Protein AF-A0A8G1EBQ9-F1 (afdb_monomer)

Mean predicted aligned error: 10.82 Å

InterPro domains:
  IPR021279 Protein of unknown function DUF2721 [PF11026] (19-138)

Solvent-accessible surface area (backbone atoms only — not comparable to full-atom values): 7918 Å² total; per-residue (Å²): 133,87,78,55,90,90,39,70,67,47,55,52,49,54,51,60,68,46,49,62,57,52,51,52,46,54,52,38,51,56,49,50,53,54,53,49,56,52,49,51,54,54,51,51,51,53,49,57,66,63,69,54,72,90,83,52,86,74,49,68,67,52,54,58,53,51,56,52,54,55,52,50,54,52,52,54,54,49,24,49,51,34,33,51,51,18,38,53,41,39,53,51,38,52,54,48,48,53,52,35,62,75,67,71,53,95,51,71,67,58,52,51,49,42,49,54,50,19,53,50,35,39,49,53,18,51,52,45,48,51,53,53,52,51,61,57,52,64,66,58,78,79,114

pLDDT: mean 72.93, std 10.88, range [44.12, 89.94]

Sequence (143 aa):
MTIVPGTIDHLAQIISQVVAPSFVLGAVAGFLSMVHARLTGVIDRIRYLNAIPATDPDRAFLKEDIQRQRRRARYLAKSIFFGIAAGITTTLLIIIAFGMAFLSLPHVWATAFMFILSLALFCVALVMLVMDSFISVDDYDHF

Nearest PDB structures (foldseek):
  6z0c-assembly1_A  TM=5.636E-01  e=6.093E-01  Escherichia coli
  6z0c-assembly4_D  TM=5.529E-01  e=1.127E+00  Escherichia coli
  8d9o-assembly1_A  TM=5.499E-01  e=1.260E+00  synthetic construct
  5vju-assembly1_A  TM=6.011E-01  e=5.701E+00  synthetic construct
  8to0-assembly1_z1  TM=3.732E-01  e=9.429E+00  Mus musculus

Foldseek 3Di:
DPDDPPDPVLVVVLCVVLVVLVVLLVVLVVVLVVLVVVLVVLVVVLVVLVPDDPPDPVCVVVVVVSVVSVVLSVLSVVLNVLSVVLNVLSVVLSVVSVVCSVVVHPPPPVSVVSSVVSVVSNVVSVVSVVVSVVVVVVVVVVD

Organism: NCBI:txid2807096

Secondary structure (DSSP, 8-state):
--PPTTSHHHHHHHHHHHHHHHHHHHHHHHHHHHHHHHHHHHHHHHHHHHHS-TT-TTHHHHHHHHHHHHHHHHHHHHHHHHHHHHHHHHHHHHHHHHHHHHTT---HHHHHHHHHHHHHHHHHHHHHHHHHHHHHHHTTTT-

Structure (mmCIF, N/CA/C/O backbone):
data_AF-A0A8G1EBQ9-F1
#
_entry.id   AF-A0A8G1EBQ9-F1
#
loop_
_atom_site.group_PDB
_atom_site.id
_atom_site.type_symbol
_atom_site.label_atom_id
_atom_site.label_alt_id
_atom_site.label_comp_id
_atom_site.label_asym_id
_atom_site.label_entity_id
_atom_site.label_seq_id
_atom_site.pdbx_PDB_ins_code
_atom_site.Cartn_x
_atom_site.Cartn_y
_atom_site.Cartn_z
_atom_site.occupancy
_atom_site.B_iso_or_equiv
_atom_site.auth_seq_id
_atom_site.auth_comp_id
_atom_site.auth_asym_id
_atom_site.auth_atom_id
_atom_site.pdbx_PDB_model_num
ATOM 1 N N . MET A 1 1 ? 12.844 0.374 -35.481 1.00 46.56 1 MET A N 1
ATOM 2 C CA . MET A 1 1 ? 14.096 0.819 -34.837 1.00 46.56 1 MET A CA 1
ATOM 3 C C . MET A 1 1 ? 14.496 -0.231 -33.820 1.00 46.56 1 MET A C 1
ATOM 5 O O . MET A 1 1 ? 13.772 -0.429 -32.856 1.00 46.56 1 MET A O 1
ATOM 9 N N . THR A 1 2 ? 15.568 -0.974 -34.084 1.00 51.31 2 THR A N 1
ATOM 10 C CA . THR A 1 2 ? 16.154 -1.917 -33.124 1.00 51.31 2 THR A CA 1
ATOM 11 C C . THR A 1 2 ? 16.916 -1.105 -32.087 1.00 51.31 2 THR A C 1
ATOM 13 O O . THR A 1 2 ? 17.890 -0.434 -32.421 1.00 51.31 2 THR A O 1
ATOM 16 N N . ILE A 1 3 ? 16.412 -1.094 -30.861 1.00 56.38 3 ILE A N 1
ATOM 17 C CA . ILE A 1 3 ? 16.941 -0.280 -29.769 1.00 56.38 3 ILE A CA 1
ATOM 18 C C . ILE A 1 3 ? 18.294 -0.868 -29.357 1.00 56.38 3 ILE A C 1
ATOM 20 O O . ILE A 1 3 ? 18.384 -2.046 -29.017 1.00 56.38 3 ILE A O 1
ATOM 24 N N . VAL A 1 4 ? 19.356 -0.066 -29.462 1.00 61.66 4 VAL A N 1
ATOM 25 C CA . VAL A 1 4 ? 20.725 -0.489 -29.144 1.00 61.66 4 VAL A CA 1
ATOM 26 C C . VAL A 1 4 ? 20.923 -0.412 -27.624 1.00 61.66 4 VAL A C 1
ATOM 28 O O . VAL A 1 4 ? 20.680 0.654 -27.047 1.00 61.66 4 VAL A O 1
ATOM 31 N N . PRO A 1 5 ? 21.375 -1.487 -26.952 1.00 59.31 5 PRO A N 1
ATOM 32 C CA . PRO A 1 5 ? 21.638 -1.463 -25.514 1.00 59.31 5 PRO A CA 1
ATOM 33 C C . PRO A 1 5 ? 22.600 -0.321 -25.143 1.00 59.31 5 PRO A C 1
ATOM 35 O O . PRO A 1 5 ? 23.661 -0.185 -25.746 1.00 59.31 5 PRO A O 1
ATOM 38 N N . GLY A 1 6 ? 22.225 0.512 -24.165 1.00 65.69 6 GLY A N 1
ATOM 39 C CA . GLY A 1 6 ? 23.051 1.629 -23.674 1.00 65.69 6 GLY A CA 1
ATOM 40 C C . GLY A 1 6 ? 22.776 3.010 -24.292 1.00 65.69 6 GLY A C 1
ATOM 41 O O . GLY A 1 6 ? 23.449 3.971 -23.930 1.00 65.69 6 GLY A O 1
ATOM 42 N N . THR A 1 7 ? 21.788 3.147 -25.182 1.00 74.25 7 THR A N 1
ATOM 43 C CA . THR A 1 7 ? 21.321 4.462 -25.671 1.00 74.25 7 THR A CA 1
ATOM 44 C C . THR A 1 7 ? 20.265 5.093 -24.754 1.00 74.25 7 THR A C 1
ATOM 46 O O . THR A 1 7 ? 19.592 4.403 -23.986 1.00 74.25 7 THR A O 1
ATOM 49 N N . ILE A 1 8 ? 20.098 6.418 -24.858 1.00 76.19 8 ILE A N 1
ATOM 50 C CA . ILE A 1 8 ? 19.084 7.200 -24.121 1.00 76.19 8 ILE A CA 1
ATOM 51 C C . ILE A 1 8 ? 17.673 6.627 -24.344 1.00 76.19 8 ILE A C 1
ATOM 53 O O . ILE A 1 8 ? 16.894 6.548 -23.397 1.00 76.19 8 ILE A O 1
ATOM 57 N N . ASP A 1 9 ? 17.377 6.142 -25.553 1.00 77.75 9 ASP A N 1
ATOM 58 C CA . ASP A 1 9 ? 16.082 5.543 -25.900 1.00 77.75 9 ASP A CA 1
ATOM 59 C C . ASP A 1 9 ? 15.794 4.251 -25.116 1.00 77.75 9 ASP A C 1
ATOM 61 O O . ASP A 1 9 ? 14.669 4.032 -24.666 1.00 77.75 9 ASP A O 1
ATOM 65 N N . HIS A 1 10 ? 16.815 3.417 -24.880 1.00 71.94 10 HIS A N 1
ATOM 66 C CA . HIS A 1 10 ? 16.684 2.206 -24.065 1.00 71.94 10 HIS A CA 1
ATOM 67 C C . HIS A 1 10 ? 16.410 2.549 -22.594 1.00 71.94 10 HIS A C 1
ATOM 69 O O . HIS A 1 10 ? 15.539 1.955 -21.958 1.00 71.94 10 HIS A O 1
ATOM 75 N N . LEU A 1 11 ? 17.115 3.551 -22.057 1.00 72.44 11 LEU A N 1
ATOM 76 C CA . LEU A 1 11 ? 16.894 4.039 -20.695 1.00 72.44 11 LEU A CA 1
ATOM 77 C C . LEU A 1 11 ? 15.478 4.620 -20.539 1.00 72.44 11 LEU A C 1
ATOM 79 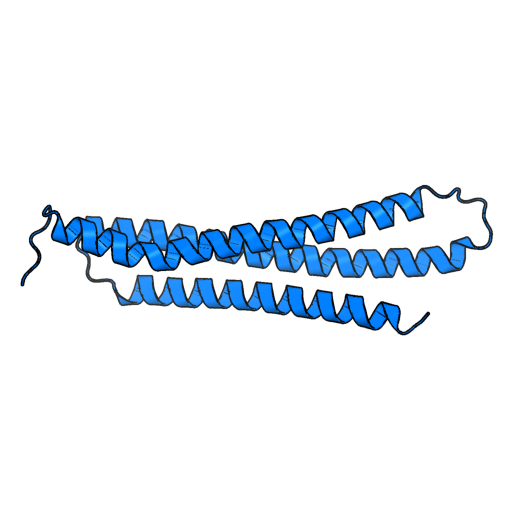O O . LEU A 1 11 ? 14.779 4.297 -19.579 1.00 72.44 11 LEU A O 1
ATOM 83 N N . ALA A 1 12 ? 15.035 5.432 -21.503 1.00 80.56 12 ALA A N 1
ATOM 84 C CA . ALA A 1 12 ? 13.700 6.022 -21.518 1.00 80.56 12 ALA A CA 1
ATOM 85 C C . ALA A 1 12 ? 12.597 4.952 -21.564 1.00 80.56 12 ALA A C 1
ATOM 87 O O . ALA A 1 12 ? 11.596 5.067 -20.853 1.00 80.56 12 ALA A O 1
ATOM 88 N N . GLN A 1 13 ? 12.794 3.880 -22.337 1.00 78.31 13 GLN A N 1
ATOM 89 C CA . GLN A 1 13 ? 11.851 2.765 -22.403 1.00 78.31 13 GLN A CA 1
ATOM 90 C C . GLN A 1 13 ? 11.744 2.014 -21.069 1.00 78.31 13 GLN A C 1
ATOM 92 O O . GLN A 1 13 ? 10.632 1.736 -20.620 1.00 78.31 13 GLN A O 1
ATOM 97 N N . ILE A 1 14 ? 12.872 1.726 -20.410 1.00 75.44 14 ILE A N 1
ATOM 98 C CA . ILE A 1 14 ? 12.876 1.064 -19.096 1.00 75.44 14 ILE A CA 1
ATOM 99 C C . ILE A 1 14 ? 12.171 1.939 -18.056 1.00 75.44 14 ILE A C 1
ATOM 101 O O . ILE A 1 14 ? 11.315 1.452 -17.319 1.00 75.44 14 ILE A O 1
ATOM 105 N N . ILE A 1 15 ? 12.480 3.2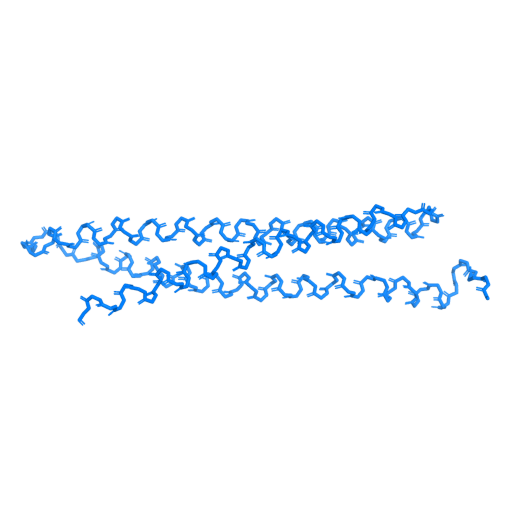39 -18.021 1.00 78.69 15 ILE A N 1
ATOM 106 C CA . ILE A 1 15 ? 11.813 4.180 -17.114 1.00 78.69 15 ILE A CA 1
ATOM 107 C C . ILE A 1 15 ? 10.300 4.153 -17.363 1.00 78.69 15 ILE A C 1
ATOM 109 O O . ILE A 1 15 ? 9.533 3.967 -16.422 1.00 78.69 15 ILE A O 1
ATOM 113 N N . SER A 1 16 ? 9.859 4.248 -18.622 1.00 82.12 16 SER A N 1
ATOM 114 C CA . SER A 1 16 ? 8.435 4.222 -18.980 1.00 82.12 16 SER A CA 1
ATOM 115 C C . SER A 1 16 ? 7.724 2.938 -18.530 1.00 82.12 16 SER A C 1
ATOM 117 O O . SER A 1 16 ? 6.605 3.005 -18.018 1.00 82.12 16 SER A O 1
ATOM 119 N N . GLN A 1 17 ? 8.381 1.780 -18.637 1.00 77.31 17 GLN A N 1
ATOM 120 C CA . GLN A 1 17 ? 7.825 0.498 -18.189 1.00 77.31 17 GLN A CA 1
ATOM 121 C C . GLN A 1 17 ? 7.640 0.423 -16.670 1.00 77.31 17 GLN A C 1
ATOM 123 O O . GLN A 1 17 ? 6.714 -0.235 -16.193 1.00 77.31 17 GLN A O 1
ATOM 128 N N . VAL A 1 18 ? 8.491 1.104 -15.902 1.00 79.12 18 VAL A N 1
ATOM 129 C CA . VAL A 1 18 ? 8.467 1.042 -14.436 1.00 79.12 18 VAL A CA 1
ATOM 130 C C . VAL A 1 18 ? 7.627 2.160 -13.806 1.00 79.12 18 VAL A C 1
ATOM 132 O O . VAL A 1 18 ? 7.154 2.015 -12.675 1.00 79.12 18 VAL A O 1
ATOM 135 N N . VAL A 1 19 ? 7.341 3.239 -14.539 1.00 85.56 19 VAL A N 1
ATOM 136 C CA . VAL A 1 19 ? 6.471 4.336 -14.073 1.00 85.56 19 VAL A CA 1
ATOM 137 C C . VAL A 1 19 ? 5.092 3.827 -13.634 1.00 85.56 19 VAL A C 1
ATOM 139 O O . VAL A 1 19 ? 4.626 4.194 -12.555 1.00 85.56 19 VAL A O 1
ATOM 142 N N . ALA A 1 20 ? 4.452 2.946 -14.411 1.00 82.31 20 ALA A N 1
ATOM 143 C CA . ALA A 1 20 ? 3.114 2.445 -14.082 1.00 82.31 20 ALA A CA 1
ATOM 144 C C . ALA A 1 20 ? 3.069 1.625 -12.766 1.00 82.31 20 ALA A C 1
ATOM 146 O O . ALA A 1 20 ? 2.261 1.955 -11.895 1.00 82.31 20 ALA A O 1
ATOM 147 N N . PRO A 1 21 ? 3.951 0.631 -12.531 1.00 82.44 21 PRO A N 1
ATOM 148 C CA . PRO A 1 21 ? 4.073 -0.026 -11.225 1.00 82.44 21 PRO A CA 1
ATOM 149 C C . PRO A 1 21 ? 4.437 0.910 -10.070 1.00 82.44 21 PRO A C 1
ATOM 151 O O . PRO A 1 21 ? 3.940 0.741 -8.959 1.00 82.44 21 PRO A O 1
ATOM 154 N N . SER A 1 22 ? 5.262 1.928 -10.321 1.00 86.38 22 SER A N 1
ATOM 155 C CA . SER A 1 22 ? 5.643 2.910 -9.295 1.00 86.38 22 SER A CA 1
ATOM 156 C C . SER A 1 22 ? 4.436 3.705 -8.787 1.00 86.38 22 SER A C 1
ATOM 158 O O . SER A 1 22 ? 4.345 4.013 -7.599 1.00 86.38 22 SER A O 1
ATOM 160 N N . PHE A 1 23 ? 3.466 3.986 -9.662 1.00 87.75 23 PHE A N 1
ATOM 161 C CA . PHE A 1 23 ? 2.221 4.651 -9.281 1.00 87.75 23 PHE A CA 1
ATOM 162 C C . PHE A 1 23 ? 1.402 3.826 -8.276 1.00 87.75 23 PHE A C 1
ATOM 164 O O . PHE A 1 23 ? 0.830 4.380 -7.335 1.00 87.75 23 PHE A O 1
ATOM 171 N N . VAL A 1 24 ? 1.410 2.495 -8.414 1.00 86.62 24 VAL A N 1
ATOM 172 C CA . VAL A 1 24 ? 0.739 1.588 -7.471 1.00 86.62 24 VAL A CA 1
ATOM 173 C C . VAL A 1 24 ? 1.367 1.688 -6.079 1.00 86.62 24 VAL A C 1
ATOM 175 O O . VAL A 1 24 ? 0.632 1.715 -5.097 1.00 86.62 24 VAL A O 1
ATOM 178 N N . LEU A 1 25 ? 2.692 1.838 -5.961 1.00 89.31 25 LEU A N 1
ATOM 179 C CA . LEU A 1 25 ? 3.341 2.067 -4.659 1.00 89.31 25 LEU A CA 1
ATOM 180 C C . LEU A 1 25 ? 2.876 3.366 -3.994 1.00 89.31 25 LEU A C 1
ATOM 182 O O . LEU A 1 25 ? 2.615 3.375 -2.791 1.00 89.31 25 LEU A O 1
ATOM 186 N N . GLY A 1 26 ? 2.725 4.442 -4.771 1.00 89.94 26 GLY A N 1
ATOM 187 C CA . GLY A 1 26 ? 2.159 5.698 -4.276 1.00 89.94 26 GLY A CA 1
ATOM 188 C C . GLY A 1 26 ? 0.723 5.521 -3.772 1.00 89.94 26 GLY A C 1
ATOM 189 O O . GLY A 1 26 ? 0.394 5.955 -2.666 1.00 89.94 26 GLY A O 1
ATOM 190 N N . ALA A 1 27 ? -0.112 4.814 -4.538 1.00 88.94 27 ALA A N 1
ATOM 191 C CA . ALA A 1 27 ? -1.481 4.493 -4.141 1.00 88.94 27 ALA A CA 1
ATOM 192 C C . ALA A 1 27 ? -1.533 3.627 -2.868 1.00 88.94 27 ALA A C 1
ATOM 194 O O . ALA A 1 27 ? -2.324 3.909 -1.968 1.00 88.94 27 ALA A O 1
ATOM 195 N N . VAL A 1 28 ? -0.655 2.622 -2.749 1.00 88.12 28 VAL A N 1
ATOM 196 C CA . VAL A 1 28 ? -0.520 1.781 -1.549 1.00 88.12 28 VAL A CA 1
ATOM 197 C C . VAL A 1 28 ? -0.095 2.616 -0.340 1.00 88.12 28 VAL A C 1
ATOM 199 O O . VAL A 1 28 ? -0.670 2.453 0.731 1.00 88.12 28 VAL A O 1
ATOM 202 N N . ALA A 1 29 ? 0.860 3.538 -0.485 1.00 88.19 29 ALA A N 1
ATOM 203 C CA . ALA A 1 29 ? 1.295 4.403 0.612 1.00 88.19 29 ALA A CA 1
ATOM 204 C C . ALA A 1 29 ? 0.161 5.313 1.117 1.00 88.19 29 ALA A C 1
ATOM 206 O O . ALA A 1 29 ? -0.075 5.399 2.325 1.00 88.19 29 ALA A O 1
ATOM 207 N N . GLY A 1 30 ? -0.582 5.941 0.198 1.00 89.38 30 GLY A N 1
ATOM 208 C CA . GLY A 1 30 ? -1.758 6.748 0.536 1.00 89.38 30 GLY A CA 1
ATOM 209 C C . GLY A 1 30 ? -2.850 5.923 1.221 1.00 89.38 30 GLY A C 1
ATOM 210 O O . GLY A 1 30 ? -3.376 6.323 2.260 1.00 89.38 30 GLY A O 1
ATOM 211 N N . PHE A 1 31 ? -3.127 4.730 0.691 1.00 85.94 31 PHE A N 1
ATOM 212 C CA . PHE A 1 31 ? -4.053 3.774 1.289 1.00 85.94 31 PHE A CA 1
ATOM 213 C C . PHE A 1 31 ? -3.635 3.388 2.715 1.00 85.94 31 PHE A C 1
ATOM 215 O O . PHE A 1 31 ? -4.435 3.505 3.639 1.00 85.94 31 PHE A O 1
ATOM 222 N N . LEU A 1 32 ? -2.377 2.992 2.930 1.00 85.62 32 LEU A N 1
ATOM 223 C CA . LEU A 1 32 ? -1.880 2.601 4.251 1.00 85.62 32 LEU A CA 1
ATOM 224 C C . LEU A 1 32 ? -1.974 3.747 5.260 1.00 85.62 32 LEU A C 1
ATOM 226 O O . LEU A 1 32 ? -2.406 3.513 6.386 1.00 85.62 32 LEU A O 1
ATOM 230 N N . SER A 1 33 ? -1.643 4.977 4.859 1.00 86.25 33 SER A N 1
ATOM 231 C CA . SER A 1 33 ? -1.801 6.162 5.712 1.00 86.25 33 SER A CA 1
ATOM 232 C C . SER A 1 33 ? -3.260 6.355 6.147 1.00 86.25 33 SER A C 1
ATOM 234 O O . SER A 1 33 ? -3.550 6.517 7.335 1.00 86.25 33 SER A O 1
ATOM 236 N N . MET A 1 34 ? -4.199 6.231 5.203 1.00 86.25 34 MET A N 1
ATOM 237 C CA . MET A 1 34 ? -5.634 6.337 5.470 1.00 86.25 34 MET A CA 1
ATOM 238 C C . MET A 1 34 ? -6.140 5.243 6.423 1.00 86.25 34 MET A C 1
ATOM 240 O O . MET A 1 34 ? -6.861 5.545 7.376 1.00 86.25 34 MET A O 1
ATOM 244 N N . VAL A 1 35 ? -5.774 3.975 6.195 1.00 80.12 35 VAL A N 1
ATOM 245 C CA . VAL A 1 35 ? -6.207 2.864 7.063 1.00 80.12 35 VAL A CA 1
ATOM 246 C C . VAL A 1 35 ? -5.569 2.969 8.449 1.00 80.12 35 VAL A C 1
ATOM 248 O O . VAL A 1 35 ? -6.232 2.718 9.455 1.00 80.12 35 VAL A O 1
ATOM 251 N N . HIS A 1 36 ? -4.310 3.400 8.527 1.00 79.25 36 HIS A N 1
ATOM 252 C CA . HIS A 1 36 ? -3.613 3.590 9.793 1.00 79.25 36 HIS A CA 1
ATOM 253 C C . HIS A 1 36 ? -4.252 4.700 10.640 1.00 79.25 36 HIS A C 1
ATOM 255 O O . HIS A 1 36 ? -4.487 4.494 11.829 1.00 79.25 36 HIS A O 1
ATOM 261 N N . ALA A 1 37 ? -4.633 5.830 10.032 1.00 82.25 37 ALA A N 1
ATOM 262 C CA . ALA A 1 37 ? -5.361 6.897 10.723 1.00 82.25 37 ALA A CA 1
ATOM 263 C C . ALA A 1 37 ? -6.692 6.402 11.319 1.00 82.25 37 ALA A C 1
ATOM 265 O O . ALA A 1 37 ? -7.018 6.704 12.469 1.00 82.25 37 ALA A O 1
ATOM 266 N N . ARG A 1 38 ? -7.434 5.575 10.569 1.00 80.31 38 ARG A N 1
ATOM 267 C CA . ARG A 1 38 ? -8.675 4.948 11.050 1.00 80.31 38 ARG A CA 1
ATOM 268 C C . ARG A 1 38 ? -8.420 3.988 12.214 1.00 80.31 38 ARG A C 1
ATOM 270 O O . ARG A 1 38 ? -9.155 4.023 13.199 1.00 80.31 38 ARG A O 1
ATOM 277 N N . LEU A 1 39 ? -7.374 3.161 12.132 1.00 77.62 39 LEU A N 1
ATOM 278 C CA . LEU A 1 39 ? -7.039 2.194 13.182 1.00 77.62 39 LEU A CA 1
ATOM 279 C C . LEU A 1 39 ? -6.699 2.893 14.497 1.00 77.62 39 LEU A C 1
ATOM 281 O O . LEU A 1 39 ? -7.198 2.489 15.546 1.00 77.62 39 LEU A O 1
ATOM 285 N N . THR A 1 40 ? -5.889 3.949 14.433 1.00 79.00 40 THR A N 1
ATOM 286 C CA . THR A 1 40 ? -5.519 4.750 15.604 1.00 79.00 40 THR A CA 1
ATOM 287 C C . THR A 1 40 ? -6.754 5.352 16.265 1.00 79.00 40 THR A C 1
ATOM 289 O O . THR A 1 40 ? -6.932 5.177 17.466 1.00 79.00 40 THR A O 1
ATOM 292 N N . GLY A 1 41 ? -7.679 5.924 15.485 1.00 78.12 41 GLY A N 1
ATOM 293 C CA . GLY A 1 41 ? -8.945 6.438 16.017 1.00 78.12 41 GLY A CA 1
ATOM 294 C C . GLY A 1 41 ? -9.788 5.373 16.736 1.00 78.12 41 GLY A C 1
ATOM 295 O O . GLY A 1 41 ? -10.321 5.626 17.817 1.00 78.12 41 GLY A O 1
ATOM 296 N N . VAL A 1 42 ? -9.871 4.153 16.189 1.00 73.25 42 VAL A N 1
ATOM 297 C CA . VAL A 1 42 ? -10.577 3.030 16.840 1.00 73.25 42 VAL A CA 1
ATOM 298 C C . VAL A 1 42 ? -9.875 2.605 18.136 1.00 73.25 42 VAL A C 1
ATOM 300 O O . VAL A 1 42 ? -10.537 2.391 19.152 1.00 73.25 42 VAL A O 1
ATOM 303 N N . ILE A 1 43 ? -8.542 2.496 18.130 1.00 73.69 43 ILE A N 1
ATOM 304 C CA . ILE A 1 43 ? -7.750 2.125 19.315 1.00 73.69 43 ILE A CA 1
ATOM 305 C C . ILE A 1 43 ? -7.894 3.176 20.417 1.00 73.69 43 ILE A C 1
ATOM 307 O O . ILE A 1 43 ? -8.097 2.813 21.577 1.00 73.69 43 ILE A O 1
ATOM 311 N N . ASP A 1 44 ? -7.825 4.457 20.069 1.00 78.38 44 ASP A N 1
ATOM 312 C CA . ASP A 1 44 ? -7.942 5.550 21.031 1.00 78.38 44 ASP A CA 1
ATOM 313 C C . ASP A 1 44 ? -9.344 5.600 21.645 1.00 78.38 44 ASP A C 1
ATOM 315 O O . ASP A 1 44 ? -9.473 5.749 22.861 1.00 78.38 44 ASP A O 1
ATOM 319 N N . ARG A 1 45 ? -10.395 5.325 20.859 1.00 72.44 45 ARG A N 1
ATOM 320 C CA . ARG A 1 45 ? -11.764 5.173 21.378 1.00 72.44 45 ARG A CA 1
ATOM 321 C C . ARG A 1 45 ? -11.882 3.994 22.351 1.00 72.44 45 ARG A C 1
ATOM 323 O O . ARG A 1 45 ? -12.471 4.142 23.420 1.00 72.44 45 ARG A O 1
ATOM 330 N N . ILE A 1 46 ? -11.276 2.843 22.039 1.00 70.00 46 ILE A N 1
ATOM 331 C CA . ILE A 1 46 ? -11.229 1.681 22.950 1.00 70.00 46 ILE A CA 1
ATOM 332 C C . ILE A 1 46 ? -10.476 2.022 24.244 1.00 70.00 46 ILE A C 1
ATOM 334 O O . ILE A 1 46 ? -10.890 1.599 25.326 1.00 70.00 46 ILE A O 1
ATOM 338 N N . ARG A 1 47 ? -9.365 2.762 24.159 1.00 74.94 47 ARG A N 1
ATOM 339 C CA . ARG A 1 47 ? -8.599 3.202 25.335 1.00 74.94 47 ARG A CA 1
ATOM 340 C C . ARG A 1 47 ? -9.414 4.150 26.208 1.00 74.94 47 ARG A C 1
ATOM 342 O O . ARG A 1 47 ? -9.470 3.931 27.414 1.00 74.94 47 ARG A O 1
ATOM 349 N N . TYR A 1 48 ? -10.090 5.126 25.604 1.00 76.38 48 TYR A N 1
ATOM 350 C CA . TYR A 1 48 ? -10.978 6.054 26.302 1.00 76.38 48 TYR A CA 1
ATOM 351 C C . TYR A 1 48 ? -12.091 5.317 27.068 1.00 76.38 48 TYR A C 1
ATOM 353 O O . TYR A 1 48 ? -12.259 5.529 28.265 1.00 76.38 48 TYR A O 1
ATOM 361 N N . LEU A 1 49 ? -12.772 4.362 26.425 1.00 68.00 49 LEU A N 1
ATOM 362 C CA . LEU A 1 49 ? -13.818 3.539 27.056 1.00 68.00 49 LEU A CA 1
ATOM 363 C C . LEU A 1 49 ? -13.283 2.661 28.210 1.00 68.00 49 LEU A C 1
ATOM 365 O O . LEU A 1 49 ? -13.963 2.442 29.217 1.00 68.00 49 LEU A O 1
ATOM 369 N N . ASN A 1 50 ? -12.049 2.158 28.095 1.00 68.12 50 ASN A N 1
ATOM 370 C CA . ASN A 1 50 ? -11.416 1.371 29.160 1.00 68.12 50 ASN A CA 1
ATOM 371 C C . ASN A 1 50 ? -10.943 2.222 30.348 1.00 68.12 50 ASN A C 1
ATOM 373 O O . ASN A 1 50 ? -10.888 1.696 31.460 1.00 68.12 50 ASN A O 1
ATOM 377 N N . ALA A 1 51 ? -10.638 3.506 30.138 1.00 73.12 51 ALA A N 1
ATOM 378 C CA . ALA A 1 51 ? -10.176 4.422 31.184 1.00 73.12 51 ALA A CA 1
ATOM 379 C C . ALA A 1 51 ? -11.274 4.827 32.188 1.00 73.12 51 ALA A C 1
ATOM 381 O O . ALA A 1 51 ? -10.961 5.331 33.264 1.00 73.12 51 ALA A O 1
ATOM 382 N N . ILE A 1 52 ? -12.549 4.580 31.871 1.00 68.06 52 ILE A N 1
ATOM 383 C CA . ILE A 1 52 ? -13.677 4.808 32.786 1.00 68.06 52 ILE A CA 1
ATOM 384 C C . ILE A 1 52 ? -13.536 3.873 34.016 1.00 68.06 52 ILE A C 1
ATOM 386 O O . ILE A 1 52 ? -13.155 2.713 33.856 1.00 68.06 52 ILE A O 1
ATOM 390 N N . PRO A 1 53 ? -13.787 4.311 35.259 1.00 61.81 53 PRO A N 1
ATOM 391 C CA . PRO A 1 53 ? -13.667 3.451 36.442 1.00 61.81 53 PRO A CA 1
ATOM 392 C C . PRO A 1 53 ? -14.646 2.261 36.440 1.00 61.81 53 PRO A C 1
ATOM 394 O O . PRO A 1 53 ? -15.742 2.325 35.896 1.00 61.81 53 PRO A O 1
ATOM 397 N N . ALA A 1 54 ? -14.261 1.135 37.052 1.00 58.25 54 ALA A N 1
ATOM 398 C CA . ALA A 1 54 ? -15.066 -0.100 37.106 1.00 58.25 54 ALA A CA 1
ATOM 399 C C . ALA A 1 54 ? -16.265 -0.063 38.063 1.00 58.25 54 ALA A C 1
ATOM 401 O O . ALA A 1 54 ? -17.000 -1.043 38.138 1.00 58.25 54 ALA A O 1
ATOM 402 N N . THR A 1 55 ? -16.451 1.047 38.768 1.00 58.69 55 THR A N 1
ATOM 403 C CA . THR A 1 55 ? -17.452 1.210 39.824 1.00 58.69 55 THR A CA 1
ATOM 404 C C . THR A 1 55 ? -18.816 1.675 39.302 1.00 58.69 55 THR A C 1
ATOM 406 O O . THR A 1 55 ? -19.759 1.725 40.082 1.00 58.69 55 THR A O 1
ATOM 409 N N . ASP A 1 56 ? -18.935 1.995 38.008 1.00 61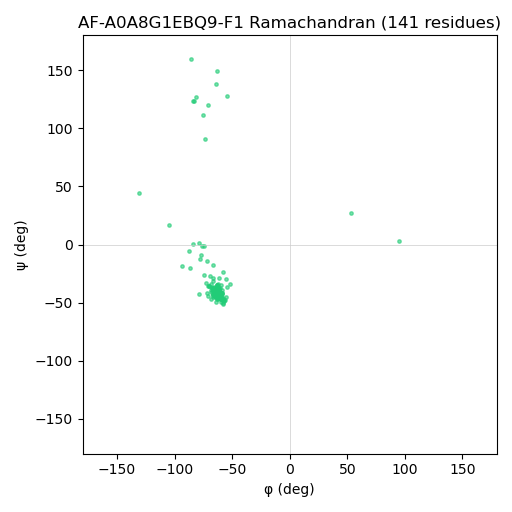.25 56 ASP A N 1
ATOM 410 C CA . ASP A 1 56 ? -20.199 2.434 37.406 1.00 61.25 56 ASP A CA 1
ATOM 411 C C . ASP A 1 56 ? -21.096 1.235 37.023 1.00 61.25 56 ASP A C 1
ATOM 413 O O . ASP A 1 56 ? -20.661 0.369 36.254 1.00 61.25 56 ASP A O 1
ATOM 417 N N . PRO A 1 57 ? -22.347 1.153 37.514 1.00 55.69 57 PRO A N 1
ATOM 418 C CA . PRO A 1 57 ? -23.276 0.068 37.185 1.00 55.69 57 PRO A CA 1
ATOM 419 C C . PRO A 1 57 ? -23.733 0.060 35.711 1.00 55.69 57 PRO A C 1
ATOM 421 O O . PRO A 1 57 ? -24.122 -0.995 35.209 1.00 55.69 57 PRO A O 1
ATOM 424 N N . ASP A 1 58 ? -23.571 1.163 34.973 1.00 55.59 58 ASP A N 1
ATOM 425 C CA . ASP A 1 58 ? -23.883 1.265 33.532 1.00 55.59 58 ASP A CA 1
ATOM 426 C C . ASP A 1 58 ? -22.839 0.591 32.613 1.00 55.59 58 ASP A C 1
ATOM 428 O O . ASP A 1 58 ? -22.981 0.523 31.388 1.00 55.59 58 ASP A O 1
ATOM 432 N N . ARG A 1 59 ? -21.767 0.025 33.182 1.00 54.66 59 ARG A N 1
ATOM 433 C CA . ARG A 1 59 ? -20.634 -0.531 32.423 1.00 54.66 59 ARG A CA 1
ATOM 434 C C . ARG A 1 59 ? -20.896 -1.901 31.786 1.00 54.66 59 ARG A C 1
ATOM 436 O O . ARG A 1 59 ? -20.069 -2.374 31.000 1.00 54.66 59 ARG A O 1
ATOM 443 N N . ALA A 1 60 ? -22.015 -2.552 32.113 1.00 54.88 60 ALA A N 1
ATOM 444 C CA . ALA A 1 60 ? -22.397 -3.838 31.526 1.00 54.88 60 ALA A CA 1
ATOM 445 C C . ALA A 1 60 ? -22.686 -3.711 30.019 1.00 54.88 60 ALA A C 1
ATOM 447 O O . ALA A 1 60 ? -22.170 -4.510 29.239 1.00 54.88 60 ALA A O 1
ATOM 448 N N . PHE A 1 61 ? -23.391 -2.650 29.611 1.00 55.38 61 PHE A N 1
ATOM 449 C CA . PHE A 1 61 ? -23.678 -2.349 28.202 1.00 55.38 61 PHE A CA 1
ATOM 450 C C . PHE A 1 61 ? -22.400 -1.949 27.435 1.00 55.38 61 PHE A C 1
ATOM 452 O O . PHE A 1 61 ? -22.186 -2.325 26.285 1.00 55.38 61 PHE A O 1
ATOM 459 N N . LEU A 1 62 ? -21.468 -1.272 28.117 1.00 54.28 62 LEU A N 1
ATOM 460 C CA . LEU A 1 62 ? -20.202 -0.802 27.544 1.00 54.28 62 LEU A CA 1
ATOM 461 C C . LEU A 1 62 ? -19.213 -1.937 27.200 1.00 54.28 62 LEU A C 1
ATOM 463 O O . LEU A 1 62 ? -18.373 -1.793 26.311 1.00 54.28 62 LEU A O 1
ATOM 467 N N . LYS A 1 63 ? -19.283 -3.082 27.896 1.00 55.16 63 LYS A N 1
ATOM 468 C CA . LYS A 1 63 ? -18.405 -4.243 27.645 1.00 55.16 63 LYS A CA 1
ATOM 469 C C . LYS A 1 63 ? -18.727 -4.967 26.336 1.00 55.16 63 LYS A C 1
ATOM 471 O O . LYS A 1 63 ? -17.794 -5.439 25.676 1.00 55.16 63 LYS A O 1
ATOM 476 N N . GLU A 1 64 ? -20.002 -5.054 25.961 1.00 58.00 64 GLU A N 1
ATOM 477 C CA . GLU A 1 64 ? -20.415 -5.626 24.670 1.00 58.00 64 GLU A CA 1
ATOM 478 C C . GLU A 1 64 ? -19.931 -4.751 23.510 1.00 58.00 64 GLU A C 1
ATOM 480 O O . GLU A 1 64 ? -19.377 -5.252 22.525 1.00 58.00 64 GLU A O 1
ATOM 485 N N . ASP A 1 65 ? -19.996 -3.434 23.694 1.00 56.34 65 ASP A N 1
ATOM 486 C CA . ASP A 1 65 ? -19.567 -2.463 22.695 1.00 56.34 65 ASP A CA 1
ATOM 487 C C . ASP A 1 65 ? -18.037 -2.497 22.469 1.00 56.34 65 ASP A C 1
ATOM 489 O O . ASP A 1 65 ? -17.546 -2.489 21.336 1.00 56.34 65 ASP A O 1
ATOM 493 N N . ILE A 1 66 ? -17.244 -2.697 23.531 1.00 59.19 66 ILE A N 1
ATOM 494 C CA . ILE A 1 66 ? -15.780 -2.878 23.441 1.00 59.19 66 ILE A CA 1
ATOM 495 C C . ILE A 1 66 ? -15.396 -4.155 22.667 1.00 59.19 66 ILE A C 1
ATOM 497 O O . ILE A 1 66 ? -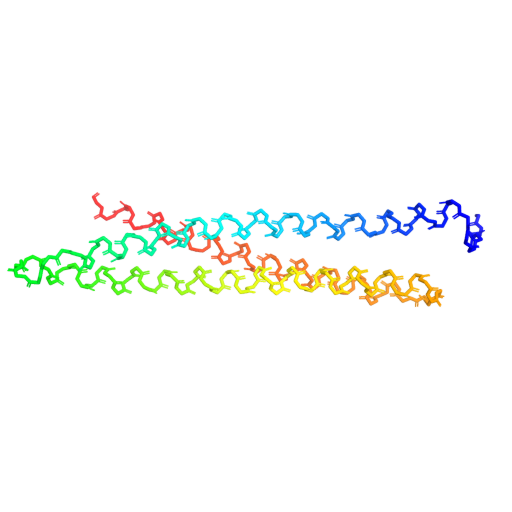14.427 -4.156 21.894 1.00 59.19 66 ILE A O 1
ATOM 501 N N . GLN A 1 67 ? -16.131 -5.258 22.844 1.00 59.50 67 GLN A N 1
ATOM 502 C CA . GLN A 1 67 ? -15.900 -6.504 22.096 1.00 59.50 67 GLN A CA 1
ATOM 503 C C . GLN A 1 67 ? -16.195 -6.324 20.597 1.00 59.50 67 GLN A C 1
ATOM 505 O O . GLN A 1 67 ? -15.451 -6.841 19.750 1.00 59.50 67 GLN A O 1
ATOM 510 N N . ARG A 1 68 ? -17.223 -5.533 20.262 1.00 61.41 68 ARG A N 1
ATOM 511 C CA . ARG A 1 68 ? -17.590 -5.178 18.884 1.00 61.41 68 ARG A CA 1
ATOM 512 C C . ARG A 1 68 ? -16.519 -4.307 18.215 1.00 61.41 68 ARG A C 1
ATOM 514 O O . ARG A 1 68 ? -16.052 -4.646 17.124 1.00 61.41 68 ARG A O 1
ATOM 521 N N . GLN A 1 69 ? -16.007 -3.288 18.910 1.00 57.78 69 GLN A N 1
ATOM 522 C CA . GLN A 1 69 ? -14.901 -2.444 18.423 1.00 57.78 69 GLN A CA 1
ATOM 523 C C . GLN A 1 69 ? -13.591 -3.241 18.222 1.00 57.78 69 GLN A C 1
ATOM 525 O O . GLN A 1 69 ? -12.863 -3.035 17.248 1.00 57.78 69 GLN A O 1
ATOM 530 N N . ARG A 1 70 ? -13.306 -4.246 19.065 1.00 62.03 70 ARG A N 1
ATOM 531 C CA . ARG A 1 70 ? -12.174 -5.179 18.859 1.00 62.03 70 ARG A CA 1
ATOM 532 C C . ARG A 1 70 ? -12.331 -6.084 17.634 1.00 62.03 70 ARG A C 1
ATOM 534 O O . ARG A 1 70 ? -11.329 -6.526 17.066 1.00 62.03 70 ARG A O 1
ATOM 541 N N . ARG A 1 71 ? -13.558 -6.425 17.224 1.00 63.81 71 ARG A N 1
ATOM 542 C CA . ARG A 1 71 ? -13.796 -7.135 15.953 1.00 63.81 71 ARG A CA 1
ATOM 543 C C . ARG A 1 71 ? -13.488 -6.232 14.757 1.00 63.81 71 ARG A C 1
ATOM 545 O O . ARG A 1 71 ? -12.810 -6.705 13.849 1.00 63.81 71 ARG A O 1
ATOM 552 N N . ARG A 1 72 ? -13.865 -4.949 14.798 1.00 63.47 72 ARG A N 1
ATOM 553 C CA . ARG A 1 72 ? -13.497 -3.954 13.769 1.00 63.47 72 ARG A CA 1
ATOM 554 C C . ARG A 1 72 ? -11.989 -3.797 13.599 1.00 63.47 72 ARG A C 1
ATOM 556 O O . ARG A 1 72 ? -11.480 -3.928 12.490 1.00 63.47 72 ARG A O 1
ATOM 563 N N . ALA A 1 73 ? -11.250 -3.651 14.700 1.00 61.44 73 ALA A N 1
ATOM 564 C CA . ALA A 1 73 ? -9.789 -3.533 14.655 1.00 61.44 73 ALA A CA 1
ATOM 565 C C . ALA A 1 73 ? -9.104 -4.712 13.926 1.00 61.44 73 ALA A C 1
ATOM 567 O O . ALA A 1 73 ? -8.069 -4.532 13.286 1.00 61.44 73 ALA A O 1
ATOM 568 N N . ARG A 1 74 ? -9.697 -5.917 13.964 1.00 67.81 74 ARG A N 1
ATOM 569 C CA . ARG A 1 74 ? -9.186 -7.090 13.234 1.00 67.81 74 ARG A CA 1
ATOM 570 C C . ARG A 1 74 ? -9.408 -7.008 11.722 1.00 67.81 74 ARG A C 1
ATOM 572 O O . ARG A 1 74 ? -8.564 -7.511 10.985 1.00 67.81 74 ARG A O 1
ATOM 579 N N . TYR A 1 75 ? -10.495 -6.397 11.252 1.00 63.72 75 TYR A N 1
ATOM 580 C CA . TYR A 1 75 ? -10.723 -6.188 9.817 1.00 63.72 75 TYR A CA 1
ATOM 581 C C . TYR A 1 75 ? -9.784 -5.118 9.254 1.00 63.72 75 TYR A C 1
ATOM 583 O O . TYR A 1 75 ? -9.157 -5.360 8.223 1.00 63.72 75 TYR A O 1
ATOM 591 N N . LEU A 1 76 ? -9.568 -4.017 9.986 1.00 65.88 76 LEU A N 1
ATOM 592 C CA . LEU A 1 76 ? -8.552 -3.020 9.626 1.00 65.88 76 LEU A CA 1
ATOM 593 C C . LEU A 1 76 ? -7.148 -3.618 9.582 1.00 65.88 76 LEU A C 1
ATOM 595 O O . LEU A 1 76 ? -6.430 -3.426 8.606 1.00 65.88 76 LEU A O 1
ATOM 599 N N . ALA A 1 77 ? -6.767 -4.389 10.602 1.00 68.69 77 ALA A N 1
ATOM 600 C CA . ALA A 1 77 ? -5.459 -5.037 10.640 1.00 68.69 77 ALA A CA 1
ATOM 601 C C . ALA A 1 77 ? -5.254 -6.008 9.462 1.00 68.69 77 ALA A C 1
ATOM 603 O O . ALA A 1 77 ? -4.166 -6.060 8.889 1.00 68.69 77 ALA A O 1
ATOM 604 N N . LYS A 1 78 ? -6.300 -6.738 9.047 1.00 71.69 78 LYS A N 1
ATOM 605 C CA . LYS A 1 78 ? -6.255 -7.576 7.839 1.00 71.69 78 LYS A CA 1
ATOM 606 C C . LYS A 1 78 ? -6.125 -6.741 6.562 1.00 71.69 78 LYS A C 1
ATOM 608 O O . LYS A 1 78 ? -5.307 -7.082 5.717 1.00 71.69 78 LYS A O 1
ATOM 613 N N . SER A 1 79 ? -6.872 -5.645 6.434 1.00 69.06 79 SER A N 1
ATOM 614 C CA . SER A 1 79 ? -6.777 -4.731 5.285 1.00 69.06 79 SER A CA 1
ATOM 615 C C . SER A 1 79 ? -5.364 -4.136 5.147 1.00 69.06 79 SER A C 1
ATOM 617 O O . SER A 1 79 ? -4.796 -4.147 4.055 1.00 69.06 79 SER A O 1
ATOM 619 N N . ILE A 1 80 ? -4.739 -3.744 6.267 1.00 74.94 80 ILE A N 1
ATOM 620 C CA . ILE A 1 80 ? -3.330 -3.312 6.315 1.00 74.94 80 ILE A CA 1
ATOM 621 C C . ILE A 1 80 ? -2.399 -4.432 5.839 1.00 74.94 80 ILE A C 1
ATOM 623 O O . ILE A 1 80 ? -1.523 -4.177 5.017 1.00 74.94 80 ILE A O 1
ATOM 627 N N . PHE A 1 81 ? -2.593 -5.671 6.302 1.00 77.69 81 PHE A N 1
ATOM 628 C CA . PHE A 1 81 ? -1.770 -6.810 5.884 1.00 77.69 81 PHE A CA 1
ATOM 629 C C . PHE A 1 81 ? -1.817 -7.036 4.365 1.00 77.69 81 PHE A C 1
ATOM 631 O O . PHE A 1 81 ? -0.767 -7.143 3.733 1.00 77.69 81 PHE A O 1
ATOM 638 N N . PHE A 1 82 ? -3.012 -7.044 3.760 1.00 73.19 82 PHE A N 1
ATOM 639 C CA . PHE A 1 82 ? -3.150 -7.185 2.305 1.00 73.19 82 PHE A CA 1
ATOM 640 C C . PHE A 1 82 ? -2.583 -5.977 1.543 1.00 73.19 82 PHE A C 1
ATOM 642 O O . PHE A 1 82 ? -1.943 -6.165 0.510 1.00 73.19 82 PHE A O 1
ATOM 649 N N . GLY A 1 83 ? -2.739 -4.755 2.066 1.00 74.00 83 GLY A N 1
ATOM 650 C CA . GLY A 1 83 ? -2.133 -3.549 1.492 1.00 74.00 83 GLY A CA 1
ATOM 651 C C . GLY A 1 83 ? -0.601 -3.593 1.496 1.00 74.00 83 GLY A C 1
ATOM 652 O O . GLY A 1 83 ? 0.029 -3.309 0.478 1.00 74.00 83 GLY A O 1
ATOM 653 N N . ILE A 1 84 ? 0.008 -4.022 2.607 1.00 78.06 84 ILE A N 1
ATOM 654 C CA . ILE A 1 84 ? 1.461 -4.228 2.708 1.00 78.06 84 ILE A CA 1
ATOM 655 C C . ILE A 1 8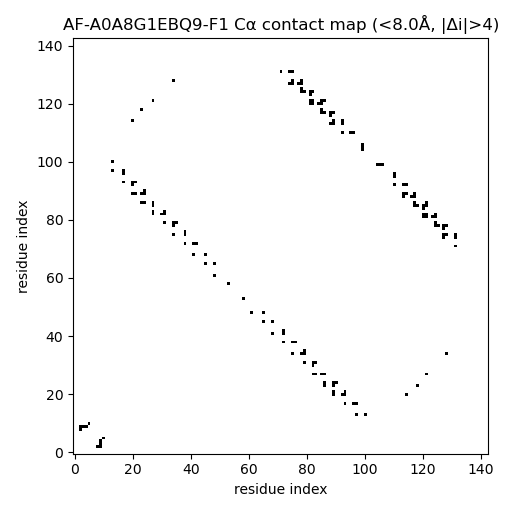4 ? 1.910 -5.333 1.746 1.00 78.06 84 ILE A C 1
ATOM 657 O O . ILE A 1 84 ? 2.897 -5.150 1.037 1.00 78.06 84 ILE A O 1
ATOM 661 N N . ALA A 1 85 ? 1.182 -6.452 1.665 1.00 79.06 85 ALA A N 1
ATOM 662 C CA . ALA A 1 85 ? 1.498 -7.539 0.739 1.00 79.06 85 ALA A CA 1
ATOM 663 C C . ALA A 1 85 ? 1.453 -7.085 -0.734 1.00 79.06 85 ALA A C 1
ATOM 665 O O . ALA A 1 85 ? 2.343 -7.437 -1.512 1.00 79.06 85 ALA A O 1
ATOM 666 N N . ALA A 1 86 ? 0.472 -6.257 -1.112 1.00 79.50 86 ALA A N 1
ATOM 667 C CA . ALA A 1 86 ? 0.398 -5.646 -2.440 1.00 79.50 86 ALA A CA 1
ATOM 668 C C . ALA A 1 86 ? 1.591 -4.711 -2.703 1.00 79.50 86 ALA A C 1
ATOM 670 O O . ALA A 1 86 ? 2.225 -4.790 -3.757 1.00 79.50 86 ALA A O 1
ATOM 671 N N . GLY A 1 87 ? 1.955 -3.879 -1.720 1.00 79.69 87 GLY A N 1
ATOM 672 C CA . GLY A 1 87 ? 3.143 -3.026 -1.779 1.00 79.69 87 GLY A CA 1
ATOM 673 C C . GLY A 1 87 ? 4.428 -3.828 -1.992 1.00 79.69 87 GLY A C 1
ATOM 674 O O . GLY A 1 87 ? 5.159 -3.569 -2.942 1.00 79.69 87 GLY A O 1
ATOM 675 N N . ILE A 1 88 ? 4.663 -4.863 -1.178 1.00 81.38 88 ILE A N 1
ATOM 676 C CA . ILE A 1 88 ? 5.827 -5.757 -1.297 1.00 81.38 88 ILE A CA 1
ATOM 677 C C . ILE A 1 88 ? 5.863 -6.423 -2.675 1.00 81.38 88 ILE A C 1
ATOM 679 O O . ILE A 1 88 ? 6.908 -6.428 -3.321 1.00 81.38 88 ILE A O 1
ATOM 683 N N . THR A 1 89 ? 4.728 -6.940 -3.151 1.00 79.50 89 THR A N 1
ATOM 684 C CA . THR A 1 89 ? 4.631 -7.593 -4.468 1.00 79.50 89 THR A CA 1
ATOM 685 C C . THR A 1 89 ? 4.959 -6.616 -5.600 1.00 79.50 89 THR A C 1
ATOM 687 O O . THR A 1 89 ? 5.682 -6.971 -6.529 1.00 79.50 89 THR A O 1
ATOM 690 N N . THR A 1 90 ? 4.495 -5.367 -5.499 1.00 84.31 90 THR A N 1
ATOM 691 C CA . THR A 1 90 ? 4.813 -4.295 -6.458 1.00 84.31 90 THR A CA 1
ATOM 692 C C . THR A 1 90 ? 6.297 -3.938 -6.432 1.00 84.31 90 THR A C 1
ATOM 694 O O . THR A 1 90 ? 6.917 -3.817 -7.485 1.00 84.31 90 THR A O 1
ATOM 697 N N . THR A 1 91 ? 6.897 -3.814 -5.247 1.00 86.38 91 THR A N 1
ATOM 698 C CA . THR A 1 91 ? 8.335 -3.549 -5.108 1.00 86.38 91 THR A CA 1
ATOM 699 C C . THR A 1 91 ? 9.164 -4.690 -5.698 1.00 86.38 91 THR A C 1
ATOM 701 O O . THR A 1 91 ? 10.113 -4.439 -6.438 1.00 86.38 91 THR A O 1
ATOM 704 N N . LEU A 1 92 ? 8.786 -5.945 -5.430 1.00 84.75 92 LEU A N 1
ATOM 705 C CA . LEU A 1 92 ? 9.469 -7.121 -5.971 1.00 84.75 92 LEU A CA 1
ATOM 706 C C . LEU A 1 92 ? 9.382 -7.159 -7.501 1.00 84.75 92 LEU A C 1
ATOM 708 O O . LEU A 1 92 ? 10.382 -7.413 -8.168 1.00 84.75 92 LEU A O 1
ATOM 712 N N . LEU A 1 93 ? 8.208 -6.843 -8.055 1.00 84.62 93 LEU A N 1
ATOM 713 C CA . LEU A 1 93 ? 8.013 -6.688 -9.493 1.00 84.62 93 LEU A CA 1
ATOM 714 C C . LEU A 1 93 ? 8.958 -5.647 -10.079 1.00 84.62 93 LEU A C 1
ATOM 716 O O . LEU A 1 93 ? 9.578 -5.923 -11.099 1.00 84.62 93 LEU A O 1
ATOM 720 N N . ILE A 1 94 ? 9.067 -4.468 -9.461 1.00 84.50 94 ILE A N 1
ATOM 721 C CA . ILE A 1 94 ? 9.927 -3.386 -9.954 1.00 84.50 94 ILE A CA 1
ATOM 722 C C . ILE A 1 94 ? 11.389 -3.840 -9.985 1.00 84.50 94 ILE A C 1
ATOM 724 O O . ILE A 1 94 ? 12.067 -3.654 -10.996 1.00 84.50 94 ILE A O 1
ATOM 728 N N . ILE A 1 95 ? 11.856 -4.493 -8.916 1.00 84.38 95 ILE A N 1
ATOM 729 C CA . ILE A 1 95 ? 13.215 -5.047 -8.832 1.00 84.38 95 ILE A CA 1
ATOM 730 C C . ILE A 1 95 ? 13.447 -6.079 -9.944 1.00 84.38 95 ILE A C 1
ATOM 732 O O . ILE A 1 95 ? 14.459 -6.014 -10.640 1.00 84.38 95 ILE A O 1
ATOM 736 N N . ILE A 1 96 ? 12.505 -7.007 -10.142 1.00 81.38 96 ILE A N 1
ATOM 737 C CA . ILE A 1 96 ? 12.603 -8.054 -11.167 1.00 81.38 96 ILE A CA 1
ATOM 738 C C . ILE A 1 96 ? 12.551 -7.457 -12.577 1.00 81.38 96 ILE A C 1
ATOM 740 O O . ILE A 1 96 ? 13.343 -7.854 -13.426 1.00 81.38 96 ILE A O 1
ATOM 744 N N . ALA A 1 97 ? 11.673 -6.485 -12.830 1.00 79.38 97 ALA A N 1
ATOM 745 C CA . ALA A 1 97 ? 11.541 -5.824 -14.125 1.00 79.38 97 ALA A CA 1
ATOM 746 C C . ALA A 1 97 ? 12.837 -5.104 -14.521 1.00 79.38 97 ALA A C 1
ATOM 748 O O . ALA A 1 97 ? 13.328 -5.297 -15.633 1.00 79.38 97 ALA A O 1
ATOM 749 N N . PHE A 1 98 ? 13.441 -4.352 -13.594 1.00 76.62 98 PHE A N 1
ATOM 750 C CA . PHE A 1 98 ? 14.759 -3.755 -13.812 1.00 76.62 98 PHE A CA 1
ATOM 751 C C . PHE A 1 98 ? 15.844 -4.823 -13.995 1.00 76.62 98 PHE A C 1
ATOM 753 O O . PHE A 1 98 ? 16.619 -4.739 -14.944 1.00 76.62 98 PHE A O 1
ATOM 760 N N . GLY A 1 99 ? 15.887 -5.854 -13.144 1.00 78.56 99 GLY A N 1
ATOM 761 C CA . GLY A 1 99 ? 16.879 -6.930 -13.241 1.00 78.56 99 GLY A CA 1
ATOM 762 C C . GLY A 1 99 ? 16.827 -7.682 -14.577 1.00 78.56 99 GLY A C 1
ATOM 763 O O . GLY A 1 99 ? 17.861 -7.934 -15.191 1.00 78.56 99 GLY A O 1
ATOM 764 N N . MET A 1 100 ? 15.626 -7.983 -15.075 1.00 74.31 100 MET A N 1
ATOM 765 C CA . MET A 1 100 ? 15.420 -8.627 -16.377 1.00 74.31 100 MET A CA 1
ATOM 766 C C . MET A 1 100 ? 15.795 -7.709 -17.544 1.00 74.31 100 MET A C 1
ATOM 768 O O . MET A 1 100 ? 16.406 -8.180 -18.503 1.00 74.31 100 MET A O 1
ATOM 772 N N . ALA A 1 101 ? 15.483 -6.411 -17.452 1.00 70.75 101 ALA A N 1
ATOM 773 C CA . ALA A 1 101 ? 15.891 -5.424 -18.449 1.00 70.75 101 ALA A CA 1
ATOM 774 C C . ALA A 1 101 ? 17.423 -5.294 -18.537 1.00 70.75 101 ALA A C 1
ATOM 776 O O . ALA A 1 101 ? 17.969 -5.204 -19.633 1.00 70.75 101 ALA A O 1
ATOM 777 N N . PHE A 1 102 ? 18.128 -5.366 -17.402 1.00 69.38 102 PHE A N 1
ATOM 778 C CA . PHE A 1 102 ? 19.595 -5.405 -17.369 1.00 69.38 102 PHE A CA 1
ATOM 779 C C . PHE A 1 102 ? 20.172 -6.673 -18.012 1.00 69.38 102 PHE A C 1
ATOM 781 O O . PHE A 1 102 ? 21.190 -6.608 -18.698 1.00 69.38 102 PHE A O 1
ATOM 788 N N . LEU A 1 103 ? 19.521 -7.823 -17.822 1.00 71.06 103 LEU A N 1
ATOM 789 C CA . LEU A 1 103 ? 19.972 -9.116 -18.351 1.00 71.06 103 LEU A CA 1
ATOM 790 C C . LEU A 1 103 ? 19.540 -9.380 -19.806 1.00 71.06 103 LEU A C 1
ATOM 792 O O . LEU A 1 103 ? 19.860 -10.437 -20.343 1.00 71.06 103 LEU A O 1
ATOM 796 N N . SER A 1 104 ? 18.829 -8.446 -20.455 1.00 65.88 104 SER A N 1
ATOM 797 C CA . SER A 1 104 ? 18.301 -8.587 -21.827 1.00 65.88 104 SER A CA 1
ATOM 798 C C . SER A 1 104 ? 17.462 -9.861 -22.047 1.00 65.88 104 SER A C 1
ATOM 800 O O . SER A 1 104 ? 17.383 -10.383 -23.160 1.00 65.88 104 SER A O 1
ATOM 802 N N . LEU A 1 105 ? 16.833 -10.382 -20.987 1.00 66.44 105 LEU A N 1
ATOM 803 C CA . LEU A 1 105 ? 16.016 -11.594 -21.045 1.00 66.44 105 LEU A CA 1
ATOM 804 C C . LEU A 1 105 ? 14.586 -11.250 -21.499 1.00 66.44 105 LEU A C 1
ATOM 806 O O . LEU A 1 105 ? 13.911 -10.456 -20.836 1.00 66.44 105 LEU A O 1
ATOM 810 N N . PRO A 1 106 ? 14.064 -11.860 -22.581 1.00 61.25 106 PRO A N 1
ATOM 811 C CA . PRO A 1 106 ? 12.684 -11.659 -23.001 1.00 61.25 106 PRO A CA 1
ATOM 812 C C . PRO A 1 106 ? 11.740 -12.404 -22.045 1.00 61.25 106 PRO A C 1
ATOM 814 O O . PRO A 1 106 ? 11.431 -13.581 -22.226 1.00 61.25 106 PRO A O 1
ATOM 817 N N . HIS A 1 107 ? 11.290 -11.724 -20.990 1.00 64.88 107 HIS A N 1
ATOM 818 C CA . HIS A 1 107 ? 10.358 -12.277 -19.998 1.00 64.88 107 HIS A CA 1
ATOM 819 C C . HIS A 1 107 ? 9.169 -11.347 -19.710 1.00 64.88 107 HIS A C 1
ATOM 821 O O . HIS A 1 107 ? 8.735 -11.171 -18.574 1.00 64.88 107 HIS A O 1
ATOM 827 N N . VAL A 1 108 ? 8.600 -10.790 -20.786 1.00 69.88 108 VAL A N 1
ATOM 828 C CA . VAL A 1 108 ? 7.417 -9.902 -20.778 1.00 69.88 108 VAL A CA 1
ATOM 829 C C . VAL A 1 108 ? 6.229 -10.511 -20.014 1.00 69.88 108 VAL A C 1
ATOM 831 O O . VAL A 1 108 ? 5.487 -9.802 -19.341 1.00 69.88 108 VAL A O 1
ATOM 834 N N . TRP A 1 109 ? 6.062 -11.835 -20.071 1.00 74.62 109 TRP A N 1
ATOM 835 C CA . TRP A 1 109 ? 4.962 -12.535 -19.402 1.00 74.62 109 TRP A CA 1
ATOM 836 C C . TRP A 1 109 ? 5.090 -12.560 -17.874 1.00 74.62 109 TRP A C 1
ATOM 838 O O . TRP A 1 109 ? 4.081 -12.449 -17.180 1.00 74.62 109 TRP A O 1
ATOM 848 N N . ALA A 1 110 ? 6.308 -12.669 -17.335 1.00 74.00 110 ALA A N 1
ATOM 849 C CA . ALA A 1 110 ? 6.522 -12.752 -15.890 1.00 74.00 110 ALA A CA 1
ATOM 850 C C . ALA A 1 110 ? 6.245 -11.411 -15.197 1.00 74.00 110 ALA A C 1
ATOM 852 O O . ALA A 1 110 ? 5.552 -11.369 -14.179 1.00 74.00 110 ALA A O 1
ATOM 853 N N . THR A 1 111 ? 6.725 -10.308 -15.776 1.00 78.25 111 THR A N 1
ATOM 854 C CA . THR A 1 111 ? 6.474 -8.958 -15.254 1.00 78.25 111 THR A CA 1
ATOM 855 C C . THR A 1 111 ? 4.994 -8.585 -15.353 1.00 78.25 111 THR A C 1
ATOM 857 O O . THR A 1 111 ? 4.437 -8.059 -14.389 1.00 78.25 111 THR A O 1
ATOM 860 N N . ALA A 1 112 ? 4.324 -8.934 -16.458 1.00 80.06 112 ALA A N 1
ATOM 861 C CA . ALA A 1 112 ? 2.882 -8.745 -16.609 1.00 80.06 112 ALA A CA 1
ATOM 862 C C . ALA A 1 112 ? 2.076 -9.542 -15.566 1.00 80.06 112 ALA A C 1
ATOM 864 O O . ALA A 1 112 ? 1.174 -8.991 -14.933 1.00 80.06 112 ALA A O 1
ATOM 865 N N . PHE A 1 113 ? 2.424 -10.812 -15.332 1.00 81.75 113 PHE A N 1
ATOM 866 C CA . PHE A 1 113 ? 1.749 -11.648 -14.336 1.00 81.75 113 PHE A CA 1
ATOM 867 C C . PHE A 1 113 ? 1.904 -11.094 -12.915 1.00 81.75 113 PHE A C 1
ATOM 869 O O . PHE A 1 113 ? 0.919 -10.980 -12.186 1.00 81.75 113 PHE A O 1
ATOM 876 N N . MET A 1 114 ? 3.117 -10.679 -12.529 1.00 79.75 114 MET A N 1
ATOM 877 C CA . MET A 1 114 ? 3.337 -10.043 -11.228 1.00 79.75 114 MET A CA 1
ATOM 878 C C . MET A 1 114 ? 2.556 -8.731 -11.087 1.00 79.75 114 MET A C 1
ATOM 880 O O . MET A 1 114 ? 2.110 -8.407 -9.986 1.00 79.75 114 MET A O 1
ATOM 884 N N . PHE A 1 115 ? 2.382 -7.974 -12.179 1.00 80.81 115 PHE A N 1
ATOM 885 C CA . PHE A 1 115 ? 1.660 -6.702 -12.137 1.00 80.81 115 PHE A CA 1
ATOM 886 C C . PHE A 1 115 ? 0.178 -6.932 -11.867 1.00 80.81 115 PHE A C 1
ATOM 888 O O . PHE A 1 115 ? -0.397 -6.313 -10.974 1.00 80.81 115 PHE A O 1
ATOM 895 N N . ILE A 1 116 ? -0.414 -7.886 -12.587 1.00 86.31 116 ILE A N 1
ATOM 896 C CA . ILE A 1 116 ? -1.800 -8.309 -12.383 1.00 86.31 116 ILE A CA 1
ATOM 897 C C . ILE A 1 116 ? -1.986 -8.843 -10.960 1.00 86.31 116 ILE A C 1
ATOM 899 O O . ILE A 1 116 ? -2.957 -8.481 -10.299 1.00 86.31 116 ILE A O 1
ATOM 903 N N . LEU A 1 117 ? -1.046 -9.651 -10.458 1.00 84.31 117 LEU A N 1
ATOM 904 C CA . LEU A 1 117 ? -1.092 -10.171 -9.092 1.00 84.31 117 LEU A CA 1
ATOM 905 C C . LEU A 1 117 ? -1.046 -9.047 -8.045 1.00 84.31 117 LEU A C 1
ATOM 907 O O . LEU A 1 117 ? -1.836 -9.060 -7.102 1.00 84.31 117 LEU A O 1
ATOM 911 N N . SER A 1 118 ? -0.163 -8.060 -8.222 1.00 81.94 118 SER A N 1
ATOM 912 C CA . SER A 1 118 ? -0.102 -6.881 -7.352 1.00 81.94 118 SER A CA 1
ATOM 913 C C . SER A 1 118 ? -1.426 -6.107 -7.358 1.00 81.94 118 SER A C 1
ATOM 915 O O . SER A 1 118 ? -1.9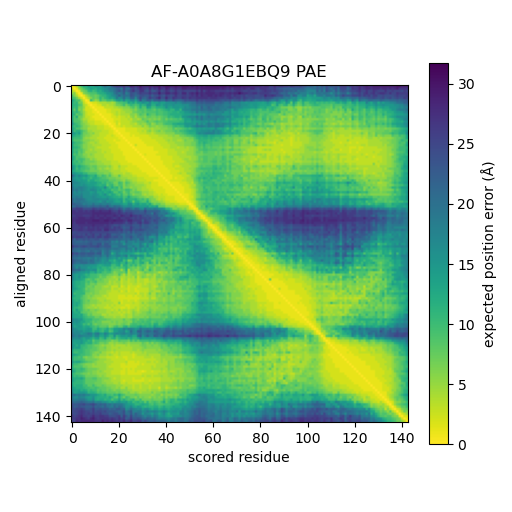85 -5.834 -6.294 1.00 81.94 118 SER A O 1
ATOM 917 N N . LEU A 1 119 ? -1.972 -5.813 -8.543 1.00 85.81 119 LEU A N 1
ATOM 918 C CA . LEU A 1 119 ? -3.248 -5.110 -8.673 1.00 85.81 119 LEU A CA 1
ATOM 919 C C . LEU A 1 119 ? -4.405 -5.896 -8.051 1.00 85.81 119 LEU A C 1
ATOM 921 O O . LEU A 1 119 ? -5.260 -5.299 -7.401 1.00 85.81 119 LEU A O 1
ATOM 925 N N . ALA A 1 120 ? -4.421 -7.222 -8.195 1.00 86.81 120 ALA A N 1
ATOM 926 C CA . ALA A 1 120 ? -5.422 -8.079 -7.571 1.00 86.81 120 ALA A CA 1
ATOM 927 C C . ALA A 1 120 ? -5.333 -8.025 -6.038 1.00 86.81 120 ALA A C 1
ATOM 929 O O . ALA A 1 120 ? -6.351 -7.831 -5.374 1.00 86.81 120 ALA A O 1
ATOM 930 N N . LEU A 1 121 ? -4.125 -8.117 -5.468 1.00 80.31 121 LEU A N 1
ATOM 931 C CA . LEU A 1 121 ? -3.906 -7.970 -4.023 1.00 80.31 121 LEU A CA 1
ATOM 932 C C . LEU A 1 121 ? -4.337 -6.587 -3.522 1.00 80.31 121 LEU A C 1
ATOM 934 O O . LEU A 1 121 ? -4.992 -6.483 -2.483 1.00 80.31 121 LEU A O 1
ATOM 938 N N . PHE A 1 122 ? -4.018 -5.529 -4.272 1.00 81.00 122 PHE A N 1
ATOM 939 C CA . PHE A 1 122 ? -4.424 -4.171 -3.922 1.00 81.00 122 PHE A CA 1
ATOM 940 C C . PHE A 1 122 ? -5.946 -3.989 -4.002 1.00 81.00 122 PHE A C 1
ATOM 942 O O . PHE A 1 122 ? -6.547 -3.400 -3.106 1.00 81.00 122 PHE A O 1
ATOM 949 N N . CYS A 1 123 ? -6.594 -4.566 -5.016 1.00 86.38 123 CYS A N 1
ATOM 950 C CA . CYS A 1 123 ? -8.049 -4.577 -5.143 1.00 86.38 123 CYS A CA 1
ATOM 951 C C . CYS A 1 123 ? -8.711 -5.287 -3.951 1.00 86.38 123 CYS A C 1
ATOM 953 O O . CYS A 1 123 ? -9.639 -4.746 -3.355 1.00 86.38 123 CYS A O 1
ATOM 955 N N . VAL A 1 124 ? -8.184 -6.443 -3.528 1.00 84.12 124 VAL A N 1
ATOM 956 C CA . VAL A 1 124 ? -8.656 -7.146 -2.322 1.00 84.12 124 VAL A CA 1
ATOM 957 C C . VAL A 1 124 ? -8.519 -6.264 -1.074 1.00 84.12 124 VAL A C 1
ATOM 959 O O . VAL A 1 124 ? -9.452 -6.197 -0.273 1.00 84.12 124 VAL A O 1
ATOM 962 N N . ALA A 1 125 ? -7.405 -5.540 -0.917 1.00 79.38 125 ALA A N 1
ATOM 963 C CA . ALA A 1 125 ? -7.211 -4.616 0.203 1.00 79.38 125 ALA A CA 1
ATOM 964 C C . ALA A 1 125 ? -8.250 -3.475 0.212 1.00 79.38 125 ALA A C 1
ATOM 966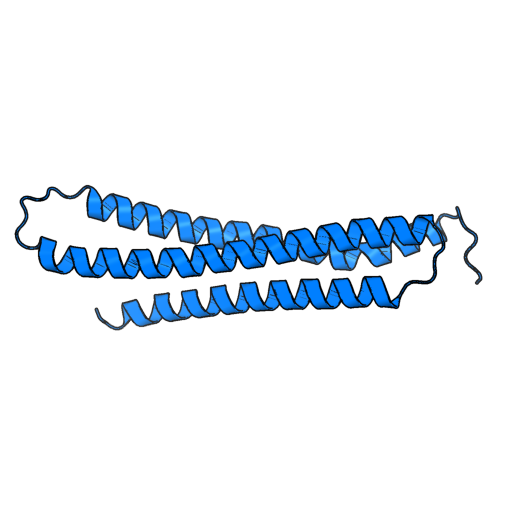 O O . ALA A 1 125 ? -8.815 -3.170 1.269 1.00 79.38 125 ALA A O 1
ATOM 967 N N . LEU A 1 126 ? -8.554 -2.901 -0.960 1.00 80.88 126 LEU A N 1
ATOM 968 C CA . LEU A 1 126 ? -9.591 -1.877 -1.132 1.00 80.88 126 LEU A CA 1
ATOM 969 C C . LEU A 1 126 ? -10.988 -2.415 -0.808 1.00 80.88 126 LEU A C 1
ATOM 971 O O . LEU A 1 126 ? -11.733 -1.762 -0.082 1.00 80.88 126 LEU A O 1
ATOM 975 N N . VAL A 1 127 ? -11.333 -3.617 -1.277 1.00 81.62 127 VAL A N 1
ATOM 976 C CA . VAL A 1 127 ? -12.619 -4.256 -0.954 1.00 81.62 127 VAL A CA 1
ATOM 977 C C . VAL A 1 127 ? -12.754 -4.452 0.556 1.00 81.62 127 VAL A C 1
ATOM 979 O O . VAL A 1 127 ? -13.794 -4.123 1.120 1.00 81.62 127 VAL A O 1
ATOM 982 N N . MET A 1 128 ? -11.700 -4.903 1.248 1.00 77.00 128 MET A N 1
ATOM 983 C CA . MET A 1 128 ? -11.730 -5.019 2.712 1.00 77.00 128 MET A CA 1
ATOM 984 C C . MET A 1 128 ? -11.947 -3.670 3.410 1.00 77.00 128 MET A C 1
ATOM 986 O O . MET A 1 128 ? -12.676 -3.616 4.399 1.00 77.00 128 MET A O 1
ATOM 990 N N . LEU A 1 129 ? -11.355 -2.586 2.896 1.00 75.62 129 LEU A N 1
ATOM 991 C CA . LEU A 1 129 ? -11.563 -1.237 3.431 1.00 75.62 129 LEU A CA 1
ATOM 992 C C . LEU A 1 129 ? -13.002 -0.742 3.211 1.00 75.62 129 LEU A C 1
ATOM 994 O O . LEU A 1 129 ? -13.587 -0.109 4.092 1.00 75.62 129 LEU A O 1
ATOM 998 N N . VAL A 1 130 ? -13.582 -1.036 2.048 1.00 78.44 130 VAL A N 1
ATOM 999 C CA . VAL A 1 130 ? -14.976 -0.703 1.732 1.00 78.44 130 VAL A CA 1
ATOM 1000 C C . VAL A 1 130 ? -15.930 -1.457 2.659 1.00 78.44 130 VAL A C 1
ATOM 1002 O O . VAL A 1 130 ? -16.828 -0.842 3.229 1.00 78.44 130 VAL A O 1
ATOM 1005 N N . MET A 1 131 ? -15.700 -2.754 2.886 1.00 76.75 131 MET A N 1
ATOM 1006 C CA . MET A 1 131 ? -16.518 -3.550 3.809 1.00 76.75 131 MET A CA 1
ATOM 1007 C C . MET A 1 131 ? -16.471 -3.002 5.239 1.00 76.75 131 MET A C 1
ATOM 1009 O O . MET A 1 131 ? -17.509 -2.894 5.887 1.00 76.75 131 MET A O 1
ATOM 1013 N N . ASP A 1 132 ? -15.293 -2.603 5.726 1.00 71.19 132 ASP A N 1
ATOM 1014 C CA . ASP A 1 132 ? -15.174 -1.947 7.032 1.00 71.19 132 ASP A CA 1
ATOM 1015 C C . ASP A 1 132 ? -15.914 -0.597 7.084 1.00 71.19 132 ASP A C 1
ATOM 1017 O O . ASP A 1 132 ? -16.573 -0.271 8.077 1.00 71.19 132 ASP A O 1
ATOM 1021 N N . SER A 1 133 ? -15.870 0.164 5.988 1.00 71.62 133 SER A N 1
ATOM 1022 C CA . SER A 1 133 ? -16.564 1.451 5.884 1.00 71.62 133 SER A CA 1
ATOM 1023 C C . SER A 1 133 ? -18.086 1.286 5.922 1.00 71.62 133 SER A C 1
ATOM 1025 O O . SER A 1 133 ? -18.749 2.059 6.605 1.00 71.62 133 SER A O 1
ATOM 1027 N N . PHE A 1 134 ? -18.645 0.258 5.274 1.00 72.62 134 PHE A N 1
ATOM 1028 C CA . PHE A 1 134 ? -20.082 -0.039 5.351 1.00 72.62 134 PHE A CA 1
ATOM 1029 C C . PHE A 1 134 ? -20.517 -0.483 6.750 1.00 72.62 134 PHE A C 1
ATOM 1031 O O . PHE A 1 134 ? -21.505 0.026 7.268 1.00 72.62 134 PHE A O 1
ATOM 1038 N N . ILE A 1 135 ? -19.739 -1.350 7.408 1.00 66.12 135 ILE A N 1
ATOM 1039 C CA . ILE A 1 135 ? -19.991 -1.749 8.804 1.00 66.12 135 ILE A CA 1
ATOM 1040 C C . ILE A 1 135 ? -19.916 -0.535 9.741 1.00 66.12 135 ILE A C 1
ATOM 1042 O O . ILE A 1 135 ? -20.543 -0.532 10.797 1.00 66.12 135 ILE A O 1
ATOM 1046 N N . SER A 1 136 ? -19.125 0.483 9.392 1.00 62.44 136 SER A N 1
ATOM 1047 C CA . SER A 1 136 ? -19.033 1.737 10.145 1.00 62.44 136 SER A CA 1
ATOM 1048 C C . SER A 1 136 ? -20.290 2.595 10.044 1.00 62.44 136 SER A C 1
ATOM 1050 O O . SER A 1 136 ? -20.641 3.2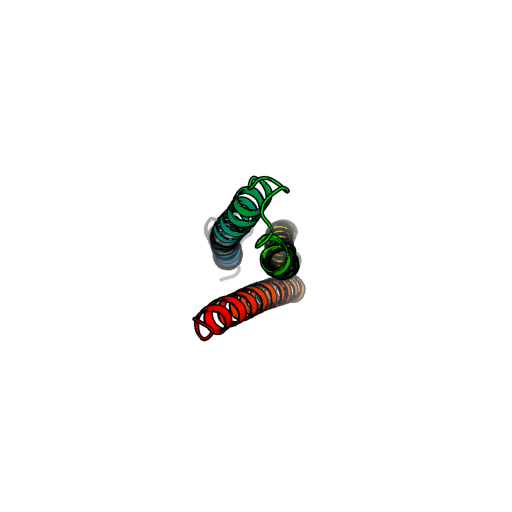13 11.040 1.00 62.44 136 SER A O 1
ATOM 1052 N N . VAL A 1 137 ? -20.962 2.613 8.889 1.00 61.25 137 VAL A N 1
ATOM 1053 C CA . VAL A 1 137 ? -22.176 3.415 8.649 1.00 61.25 137 VAL A CA 1
ATOM 1054 C C . VAL A 1 137 ? -23.416 2.765 9.262 1.00 61.25 137 VAL A C 1
ATOM 1056 O O . VAL A 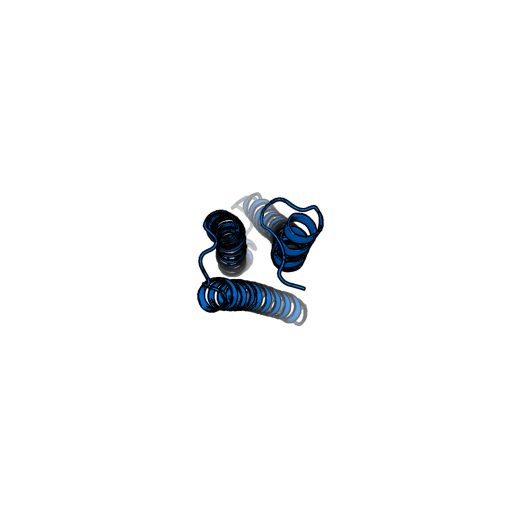1 137 ? -24.171 3.454 9.932 1.00 61.25 137 VAL A O 1
ATOM 1059 N N . ASP A 1 138 ? -23.572 1.448 9.124 1.00 58.38 138 ASP A N 1
ATOM 1060 C CA . ASP A 1 138 ? -24.707 0.677 9.674 1.00 58.38 138 ASP A CA 1
ATOM 1061 C C . ASP A 1 138 ? -24.842 0.805 11.209 1.00 58.38 138 ASP A C 1
ATOM 1063 O O . ASP A 1 138 ? -25.909 0.680 11.795 1.00 58.38 138 ASP A O 1
ATOM 1067 N N . ASP A 1 139 ? -23.741 1.128 11.883 1.00 52.91 139 ASP A N 1
ATOM 1068 C CA . ASP A 1 139 ? -23.679 1.334 13.332 1.00 52.91 139 ASP A CA 1
ATOM 1069 C C . ASP A 1 139 ? -24.223 2.702 13.782 1.00 52.91 139 ASP A C 1
ATOM 1071 O O . ASP A 1 139 ? -24.432 2.913 14.974 1.00 52.91 139 ASP A O 1
ATOM 1075 N N . TYR A 1 140 ? -24.436 3.635 12.847 1.00 52.78 140 TYR A N 1
ATOM 1076 C CA . TYR A 1 140 ? -25.071 4.927 13.118 1.00 52.78 140 TYR A CA 1
ATOM 1077 C C . TYR A 1 140 ? -26.601 4.868 13.035 1.00 52.78 140 TYR A C 1
ATOM 1079 O O . TYR A 1 140 ? -27.248 5.710 13.649 1.00 52.78 140 TYR A O 1
ATOM 1087 N N . ASP A 1 141 ? -27.178 3.864 12.366 1.00 52.62 141 ASP A N 1
ATOM 1088 C CA . ASP A 1 141 ? -28.636 3.730 12.194 1.00 52.62 141 ASP A CA 1
ATOM 1089 C C . ASP A 1 141 ? -29.351 3.171 13.446 1.00 52.62 141 ASP A C 1
ATOM 1091 O O . ASP A 1 141 ? -30.572 3.013 13.462 1.00 52.62 141 ASP A O 1
ATOM 1095 N N . HIS A 1 142 ? -28.608 2.899 14.525 1.00 48.81 142 HIS A N 1
ATOM 1096 C CA . HIS A 1 142 ? -29.141 2.461 15.820 1.00 48.81 142 HIS A CA 1
ATOM 1097 C C . HIS A 1 142 ? -29.138 3.543 16.918 1.00 48.81 142 HIS A C 1
ATOM 1099 O O . HIS A 1 142 ? -29.295 3.201 18.093 1.00 48.81 142 HIS A O 1
ATOM 1105 N N . PHE A 1 143 ? -28.995 4.824 16.557 1.00 44.12 143 PHE A N 1
ATOM 1106 C CA . PHE A 1 143 ? -29.171 5.960 17.475 1.00 44.12 143 PHE A CA 1
ATOM 1107 C C . PHE A 1 143 ? -30.494 6.695 17.251 1.00 44.12 143 PHE A C 1
ATOM 1109 O O . PHE A 1 143 ? -30.798 7.030 16.085 1.00 44.12 143 PHE A O 1
#

Radius of gyration: 22.55 Å; Cα contacts (8 Å, |Δi|>4): 87; chains: 1; bounding box: 52×20×75 Å